Protein AF-A0A967LF80-F1 (afdb_monomer_lite)

pLDDT: mean 82.01, std 19.65, range [40.53, 98.44]

Structure (mmCIF, N/CA/C/O backbone):
data_AF-A0A967LF80-F1
#
_entry.id   AF-A0A967LF80-F1
#
loop_
_atom_site.group_PDB
_atom_site.id
_atom_site.type_symbol
_atom_site.label_atom_id
_atom_site.label_alt_id
_atom_site.label_comp_id
_atom_site.label_asym_id
_atom_site.label_entity_id
_atom_site.label_seq_id
_atom_site.pdbx_PDB_ins_code
_atom_site.Cartn_x
_atom_site.Cartn_y
_atom_site.Cartn_z
_atom_site.occupancy
_atom_site.B_iso_or_equiv
_atom_site.auth_seq_id
_atom_site.auth_comp_id
_atom_site.auth_asym_id
_atom_site.auth_atom_id
_atom_site.pdbx_PDB_model_num
ATOM 1 N N . MET A 1 1 ? 14.251 10.683 -22.811 1.00 42.41 1 MET A N 1
ATOM 2 C CA . MET A 1 1 ? 13.858 11.825 -23.678 1.00 42.41 1 MET A CA 1
ATOM 3 C C . MET A 1 1 ? 12.957 12.695 -22.814 1.00 42.41 1 MET A C 1
ATOM 5 O O . MET A 1 1 ? 11.858 12.264 -22.506 1.00 42.41 1 MET A O 1
ATOM 9 N N . SER A 1 2 ? 13.459 13.810 -22.281 1.00 40.69 2 SER A N 1
ATOM 10 C CA . SER A 1 2 ? 12.801 14.533 -21.181 1.00 40.69 2 SER A CA 1
ATOM 11 C C . SER A 1 2 ? 11.774 15.541 -21.698 1.00 40.69 2 SER A C 1
ATOM 13 O O . SER A 1 2 ? 12.108 16.379 -22.535 1.00 40.69 2 SER A O 1
ATOM 15 N N . TYR A 1 3 ? 10.545 15.490 -21.181 1.00 40.53 3 TYR A N 1
ATOM 16 C CA . TYR A 1 3 ? 9.524 16.502 -21.452 1.00 40.53 3 TYR A CA 1
ATOM 17 C C . TYR A 1 3 ? 9.556 17.575 -20.357 1.00 40.53 3 TYR A C 1
ATOM 19 O O . TYR A 1 3 ? 9.432 17.240 -19.178 1.00 40.53 3 TYR A O 1
ATOM 27 N N . PRO A 1 4 ? 9.711 18.864 -20.699 1.00 41.00 4 PRO A N 1
ATOM 28 C CA . PRO A 1 4 ? 9.569 19.923 -19.714 1.00 41.00 4 PRO A CA 1
ATOM 29 C C . PRO A 1 4 ? 8.089 20.079 -19.339 1.00 41.00 4 PRO A C 1
ATOM 31 O O . PRO A 1 4 ? 7.270 20.461 -20.171 1.00 41.00 4 PRO A O 1
ATOM 34 N N . VAL A 1 5 ? 7.748 19.814 -18.077 1.00 54.91 5 VAL A N 1
ATOM 35 C CA . VAL A 1 5 ? 6.458 20.212 -17.493 1.00 54.91 5 VAL A CA 1
ATOM 36 C C . VAL A 1 5 ? 6.639 21.585 -16.851 1.00 54.91 5 VAL A C 1
ATOM 38 O O . VAL A 1 5 ? 7.450 21.751 -15.940 1.00 54.91 5 VAL A O 1
ATOM 41 N N . SER A 1 6 ? 5.905 22.587 -17.336 1.00 46.12 6 SER A N 1
ATOM 42 C CA . SER A 1 6 ? 5.846 23.920 -16.738 1.00 46.12 6 SER A CA 1
ATOM 43 C C . SER A 1 6 ? 4.583 24.054 -15.886 1.00 46.12 6 SER A C 1
ATOM 45 O O . SER A 1 6 ? 3.464 24.001 -16.386 1.00 46.12 6 SER A O 1
ATOM 47 N N . TYR A 1 7 ? 4.758 24.258 -14.581 1.00 52.44 7 TYR A N 1
ATOM 48 C CA . TYR A 1 7 ? 3.669 24.680 -13.702 1.00 52.44 7 TYR A CA 1
ATOM 49 C C . TYR A 1 7 ? 3.576 26.211 -13.746 1.00 52.44 7 TYR A C 1
ATOM 51 O O . TYR A 1 7 ? 4.560 26.881 -13.407 1.00 52.44 7 TYR A O 1
ATOM 59 N N . PRO A 1 8 ? 2.445 26.806 -14.165 1.00 43.25 8 PRO A N 1
ATOM 60 C CA . PRO A 1 8 ? 2.295 28.253 -14.129 1.00 43.25 8 PRO A CA 1
ATOM 61 C C . PRO A 1 8 ? 2.250 28.721 -12.667 1.00 43.25 8 PRO A C 1
ATOM 63 O O . PRO A 1 8 ? 1.269 28.493 -11.967 1.00 43.25 8 PRO A O 1
ATOM 66 N N . GLY A 1 9 ? 3.326 29.371 -12.206 1.00 58.34 9 GLY A N 1
ATOM 67 C CA . GLY A 1 9 ? 3.324 30.144 -10.956 1.00 58.34 9 GLY A CA 1
ATOM 68 C C . GLY A 1 9 ? 4.500 29.946 -9.999 1.00 58.34 9 GLY A C 1
ATOM 69 O O . GLY A 1 9 ? 4.680 30.776 -9.115 1.00 58.34 9 GLY A O 1
ATOM 70 N N . THR A 1 10 ? 5.343 28.923 -10.156 1.00 51.88 10 THR A N 1
ATOM 71 C CA . THR A 1 10 ? 6.489 28.718 -9.249 1.00 51.88 10 THR A CA 1
ATOM 72 C C . THR A 1 10 ? 7.694 28.189 -10.012 1.00 51.88 10 THR A C 1
ATOM 74 O O . THR A 1 10 ? 7.668 27.069 -10.512 1.00 51.88 10 THR A O 1
ATOM 77 N N . GLY A 1 11 ? 8.764 28.985 -10.089 1.00 53.31 11 GLY A N 1
ATOM 78 C CA . GLY A 1 11 ? 10.041 28.649 -10.734 1.00 53.31 11 GLY A CA 1
ATOM 79 C C . GLY A 1 11 ? 10.854 27.578 -9.998 1.00 53.31 11 GLY A C 1
ATOM 80 O O . GLY A 1 11 ? 12.036 27.775 -9.737 1.00 53.31 11 GLY A O 1
ATOM 81 N N . LYS A 1 12 ? 10.229 26.455 -9.639 1.00 48.09 12 LYS A N 1
ATOM 82 C CA . LYS A 1 12 ? 10.895 25.288 -9.067 1.00 48.09 12 LYS A CA 1
ATOM 83 C C . LYS A 1 12 ? 10.714 24.127 -10.038 1.00 48.09 12 LYS A C 1
ATOM 85 O O . LYS A 1 12 ? 9.633 23.561 -10.150 1.00 48.09 12 LYS A O 1
ATOM 90 N N . GLN A 1 13 ? 11.776 23.825 -10.777 1.00 49.94 13 GLN A N 1
ATOM 91 C CA . GLN A 1 13 ? 11.852 22.655 -11.645 1.00 49.94 13 GLN A CA 1
ATOM 92 C C . GLN A 1 13 ? 11.866 21.410 -10.751 1.00 49.94 13 GLN A C 1
ATOM 94 O O . GLN A 1 13 ? 12.846 21.153 -10.054 1.00 49.94 13 GLN A O 1
ATOM 99 N N . SER A 1 14 ? 10.765 20.666 -10.715 1.00 52.44 14 SER A N 1
ATOM 100 C CA . SER A 1 14 ? 10.760 19.301 -10.200 1.00 52.44 14 SER A CA 1
ATOM 101 C C . SER A 1 14 ? 11.212 18.378 -11.328 1.00 52.44 14 SER A C 1
ATOM 103 O O . SER A 1 14 ? 10.626 18.366 -12.410 1.00 52.44 14 SER A O 1
ATOM 105 N N . ILE A 1 15 ? 12.293 17.633 -11.097 1.00 57.81 15 ILE A N 1
ATOM 106 C CA . ILE A 1 15 ? 12.701 16.549 -11.989 1.00 57.81 15 ILE A CA 1
ATOM 107 C C . ILE A 1 15 ? 11.619 15.475 -11.849 1.00 57.81 15 ILE A C 1
ATOM 109 O O . ILE A 1 15 ? 11.516 14.838 -10.803 1.00 57.81 15 ILE A O 1
ATOM 113 N N . ALA A 1 16 ? 10.735 15.361 -12.839 1.00 52.72 16 ALA A N 1
ATOM 114 C CA . ALA A 1 16 ? 9.709 14.331 -12.837 1.00 52.72 16 ALA A CA 1
ATOM 115 C C . ALA A 1 16 ? 10.396 12.964 -12.967 1.00 52.72 16 ALA A C 1
ATOM 117 O O . ALA A 1 16 ? 11.110 12.725 -13.941 1.00 52.72 16 ALA A O 1
ATOM 118 N N . SER A 1 17 ? 10.200 12.099 -11.970 1.00 55.47 17 SER A N 1
ATOM 119 C CA . SER A 1 17 ? 10.377 10.652 -12.121 1.00 55.47 17 SER A CA 1
ATOM 120 C C . SER A 1 17 ? 9.619 10.209 -13.377 1.00 55.47 17 SER A C 1
ATOM 122 O O . SER A 1 17 ? 8.483 10.639 -13.582 1.00 55.47 17 SER A O 1
ATOM 124 N N . GLU A 1 18 ? 10.235 9.392 -14.235 1.00 60.19 18 GLU A N 1
ATOM 125 C CA . GLU A 1 18 ? 9.610 8.915 -15.481 1.00 60.19 18 GLU A CA 1
ATOM 126 C C . GLU A 1 18 ? 8.394 7.995 -15.227 1.00 60.19 18 GLU A C 1
ATOM 128 O O . GLU A 1 18 ? 7.668 7.672 -16.166 1.00 60.19 18 GLU A O 1
ATOM 133 N N . ALA A 1 19 ? 8.121 7.635 -13.968 1.00 63.53 19 ALA A N 1
ATOM 134 C CA . ALA A 1 19 ? 6.936 6.907 -13.536 1.00 63.53 19 ALA A CA 1
ATOM 135 C C . ALA A 1 19 ? 6.146 7.703 -12.478 1.00 63.53 19 ALA A C 1
ATOM 137 O O . ALA A 1 19 ? 6.711 8.233 -11.513 1.00 63.53 19 ALA A O 1
ATOM 138 N N . PHE A 1 20 ? 4.831 7.807 -12.694 1.00 71.88 20 PHE A N 1
ATOM 139 C CA . PHE A 1 20 ? 3.877 8.415 -11.767 1.00 71.88 20 PHE A CA 1
ATOM 140 C C . PHE A 1 20 ? 3.200 7.319 -10.937 1.00 71.88 20 PHE A C 1
ATOM 142 O O . PHE A 1 20 ? 2.851 6.286 -11.510 1.00 71.88 20 PHE A O 1
ATOM 149 N N . PRO A 1 21 ? 2.936 7.550 -9.638 1.00 83.06 21 PRO A N 1
ATOM 150 C CA . PRO A 1 21 ? 2.181 6.605 -8.830 1.00 83.06 21 PRO A CA 1
ATOM 151 C C . PRO A 1 21 ? 0.813 6.319 -9.453 1.00 83.06 21 PRO A C 1
ATOM 153 O O . PRO A 1 21 ? 0.065 7.253 -9.762 1.00 83.06 21 PRO A O 1
ATOM 156 N N . GLN A 1 22 ? 0.468 5.044 -9.609 1.00 90.94 22 GLN A N 1
ATOM 157 C CA . GLN A 1 22 ? -0.817 4.622 -10.165 1.00 90.94 22 GLN A CA 1
ATOM 158 C C . GLN A 1 22 ? -1.560 3.721 -9.180 1.00 90.94 22 GLN A C 1
ATOM 160 O O . GLN A 1 22 ? -0.993 2.788 -8.625 1.00 90.94 22 GLN A O 1
ATOM 165 N N . VAL A 1 23 ? -2.860 3.957 -8.993 1.00 93.81 23 VAL A N 1
ATOM 166 C CA . VAL A 1 23 ? -3.723 2.993 -8.297 1.00 93.81 23 VAL A CA 1
ATOM 167 C C . VAL A 1 23 ? -4.011 1.835 -9.246 1.00 93.81 23 VAL A C 1
ATOM 169 O O . VAL A 1 23 ? -4.668 2.021 -10.270 1.00 93.81 23 VAL A O 1
ATOM 172 N N . LEU A 1 24 ? -3.515 0.648 -8.904 1.00 95.56 24 LEU A N 1
ATOM 173 C CA . LEU A 1 24 ? -3.773 -0.585 -9.648 1.00 95.56 24 LEU A CA 1
ATOM 174 C C . LEU A 1 24 ? -5.090 -1.229 -9.208 1.00 95.56 24 LEU A C 1
ATOM 176 O O . LEU A 1 24 ? -5.815 -1.790 -10.028 1.00 95.56 24 LEU A O 1
ATOM 180 N N . TRP A 1 25 ? -5.404 -1.140 -7.915 1.00 97.94 25 TRP A N 1
ATOM 181 C CA . TRP A 1 25 ? -6.634 -1.663 -7.329 1.00 97.94 25 TRP A CA 1
ATOM 182 C C . TRP A 1 25 ? -6.961 -0.955 -6.009 1.00 97.94 25 TRP A C 1
ATOM 184 O O . TRP A 1 25 ? -6.064 -0.470 -5.317 1.00 97.94 25 TRP A O 1
ATOM 194 N N . ALA A 1 26 ? -8.248 -0.919 -5.662 1.00 97.62 26 ALA A N 1
ATOM 195 C CA . ALA A 1 26 ? -8.742 -0.430 -4.383 1.00 97.62 26 ALA A CA 1
ATOM 196 C C . ALA A 1 26 ? -9.993 -1.223 -3.966 1.00 97.62 26 ALA A C 1
ATOM 198 O O . ALA A 1 26 ? -10.894 -1.436 -4.785 1.00 97.62 26 ALA A O 1
ATOM 199 N N . GLY A 1 27 ? -10.054 -1.654 -2.709 1.00 97.94 27 GLY A N 1
ATOM 200 C CA . GLY A 1 27 ? -11.156 -2.447 -2.159 1.00 97.94 27 GLY A CA 1
ATOM 201 C C . GLY A 1 27 ? -10.831 -2.982 -0.767 1.00 97.94 27 GLY A C 1
ATOM 202 O O . GLY A 1 27 ? -9.845 -2.575 -0.181 1.00 97.94 27 GLY A O 1
ATOM 203 N N . ASP A 1 28 ? -11.652 -3.886 -0.245 1.00 98.38 28 ASP A N 1
ATOM 204 C CA . ASP A 1 28 ? -11.470 -4.502 1.079 1.00 98.38 28 ASP A CA 1
ATOM 205 C C . ASP A 1 28 ? -10.878 -5.911 0.901 1.00 98.38 28 ASP A C 1
ATOM 207 O O . ASP A 1 28 ? -11.589 -6.844 0.504 1.00 98.38 28 ASP A O 1
ATOM 211 N N . LEU A 1 29 ? -9.558 -6.053 1.063 1.00 98.19 29 LEU A N 1
ATOM 212 C CA . LEU A 1 29 ? -8.841 -7.297 0.760 1.00 98.19 29 LEU A CA 1
ATOM 213 C C . LEU A 1 29 ? -8.932 -8.291 1.919 1.00 98.19 29 LEU A C 1
ATOM 215 O O . LEU A 1 29 ? -9.054 -9.499 1.684 1.00 98.19 29 LEU A O 1
ATOM 219 N N . ASP A 1 30 ? -8.862 -7.798 3.153 1.00 97.56 30 ASP A N 1
ATOM 220 C CA . ASP A 1 30 ? -8.814 -8.623 4.362 1.00 97.56 30 ASP A CA 1
ATOM 221 C C . ASP A 1 30 ? -10.163 -8.767 5.089 1.00 97.56 30 ASP A C 1
ATOM 223 O O . ASP A 1 30 ? -10.278 -9.590 6.004 1.00 97.56 30 ASP A O 1
ATOM 227 N N . ARG A 1 31 ? -11.213 -8.110 4.578 1.00 98.06 31 ARG A N 1
ATOM 228 C CA . ARG A 1 31 ? -12.610 -8.184 5.033 1.00 98.06 31 ARG A CA 1
ATOM 229 C C . ARG A 1 31 ? -12.856 -7.510 6.377 1.00 98.06 31 ARG A C 1
ATOM 231 O O . ARG A 1 31 ? -13.730 -7.956 7.129 1.00 98.06 31 ARG A O 1
ATOM 238 N N . ASP A 1 32 ? -12.116 -6.453 6.689 1.00 97.62 32 ASP A N 1
ATOM 239 C CA . ASP A 1 32 ? -12.348 -5.638 7.883 1.00 97.62 32 ASP A CA 1
ATOM 240 C C . ASP A 1 32 ? -13.373 -4.503 7.656 1.00 97.62 32 ASP A C 1
ATOM 242 O O . ASP A 1 32 ? -13.781 -3.826 8.608 1.00 97.62 32 ASP A O 1
ATOM 246 N N . GLY A 1 33 ? -13.847 -4.336 6.416 1.00 97.50 33 GLY A N 1
ATOM 247 C CA . GLY A 1 33 ? -14.808 -3.312 6.016 1.00 97.50 33 GLY A CA 1
ATOM 248 C C . GLY A 1 33 ? -14.192 -1.941 5.727 1.00 97.50 33 GLY A C 1
ATOM 249 O O . GLY A 1 33 ? -14.942 -0.970 5.575 1.00 97.50 33 GLY A O 1
ATOM 250 N N . LYS A 1 34 ? -12.862 -1.827 5.662 1.00 97.56 34 LYS A N 1
ATOM 251 C CA . LYS A 1 34 ? -12.128 -0.600 5.328 1.00 97.56 34 LYS A CA 1
ATOM 252 C C . LYS A 1 34 ? -11.429 -0.724 3.969 1.00 97.56 34 LYS A C 1
ATOM 254 O O . LYS A 1 34 ? -11.490 -1.740 3.288 1.00 97.56 34 LYS A O 1
ATOM 259 N N . LEU A 1 35 ? -10.867 0.395 3.511 1.00 97.69 35 LEU A N 1
ATOM 260 C CA . LEU A 1 35 ? -10.284 0.513 2.179 1.00 97.69 35 LEU A CA 1
ATOM 261 C C . LEU A 1 35 ? -8.798 0.153 2.186 1.00 97.69 35 LEU A C 1
ATOM 263 O O . LEU A 1 35 ? -7.993 0.888 2.749 1.00 97.69 35 LEU A O 1
ATOM 267 N N . ASP A 1 36 ? -8.438 -0.870 1.430 1.00 98.31 36 ASP A N 1
ATOM 268 C CA . ASP A 1 36 ? -7.069 -1.230 1.082 1.00 98.31 36 ASP A CA 1
ATOM 269 C C . ASP A 1 36 ? -6.725 -0.782 -0.341 1.00 98.31 36 ASP A C 1
ATOM 271 O O . ASP A 1 36 ? -7.599 -0.526 -1.182 1.00 98.31 36 ASP A O 1
ATOM 275 N N . ILE A 1 37 ? -5.426 -0.669 -0.623 1.00 97.88 37 ILE A N 1
ATOM 276 C CA . ILE A 1 37 ? -4.932 -0.129 -1.892 1.00 97.88 37 ILE A CA 1
ATOM 277 C C . ILE A 1 37 ? -3.756 -0.964 -2.400 1.00 97.88 37 ILE A C 1
ATOM 279 O O . ILE A 1 37 ? -2.837 -1.294 -1.654 1.00 97.88 37 ILE A O 1
ATOM 283 N N . LEU A 1 38 ? -3.755 -1.251 -3.702 1.00 97.75 38 LEU A N 1
ATOM 284 C CA . LEU A 1 38 ? -2.565 -1.678 -4.433 1.00 97.75 38 LEU A CA 1
ATOM 285 C C . LEU A 1 38 ? -2.077 -0.500 -5.286 1.00 97.75 38 LEU A C 1
ATOM 287 O O . LEU A 1 38 ? -2.762 -0.083 -6.225 1.00 97.75 38 LEU A O 1
ATOM 291 N N . LEU A 1 39 ? -0.909 0.044 -4.948 1.00 95.12 39 LEU A N 1
ATOM 292 C CA . LEU A 1 39 ? -0.280 1.163 -5.655 1.00 95.12 39 LEU A CA 1
ATOM 293 C C . LEU A 1 39 ? 0.909 0.669 -6.465 1.00 95.12 39 LEU A C 1
ATOM 295 O O . LEU A 1 39 ? 1.747 -0.052 -5.942 1.00 95.12 39 LEU A O 1
ATOM 299 N N . ASP A 1 40 ? 1.023 1.101 -7.713 1.00 91.94 40 ASP A N 1
ATOM 300 C CA . ASP A 1 40 ? 2.288 1.043 -8.432 1.00 91.94 40 ASP A CA 1
ATOM 301 C C . ASP A 1 40 ? 3.151 2.231 -8.002 1.00 91.94 40 ASP A C 1
ATOM 303 O O . ASP A 1 40 ? 2.803 3.385 -8.271 1.00 91.94 40 ASP A O 1
ATOM 307 N N . LEU A 1 41 ? 4.249 1.943 -7.302 1.00 86.81 41 LEU A N 1
ATOM 308 C CA . LEU A 1 41 ? 5.238 2.922 -6.851 1.00 86.81 41 LEU A CA 1
ATOM 309 C C . LEU A 1 41 ? 6.548 2.821 -7.645 1.00 86.81 41 LEU A C 1
ATOM 311 O O . LEU A 1 41 ? 7.605 3.205 -7.148 1.00 86.81 41 LEU A O 1
ATOM 315 N N . THR A 1 42 ? 6.488 2.304 -8.876 1.00 83.75 42 THR A N 1
ATOM 316 C CA . THR A 1 42 ? 7.634 2.241 -9.789 1.00 83.75 42 THR A CA 1
ATOM 317 C C . THR A 1 42 ? 8.327 3.597 -9.910 1.00 83.75 42 THR A C 1
ATOM 319 O O . THR A 1 42 ? 7.689 4.620 -10.147 1.00 83.75 42 THR A O 1
ATOM 322 N N . ASP A 1 43 ? 9.651 3.595 -9.776 1.00 78.12 43 ASP A N 1
ATOM 323 C CA . ASP A 1 43 ? 10.509 4.782 -9.802 1.00 78.12 43 ASP A CA 1
ATOM 324 C C . ASP A 1 43 ? 11.495 4.788 -10.984 1.00 78.12 43 ASP A C 1
ATOM 326 O O . ASP A 1 43 ? 12.280 5.725 -11.147 1.00 78.12 43 ASP A O 1
ATOM 330 N N . HIS A 1 44 ? 11.465 3.747 -11.825 1.00 76.81 44 HIS A N 1
ATOM 331 C CA . HIS A 1 44 ? 12.402 3.569 -12.929 1.00 76.81 44 HIS A CA 1
ATOM 332 C C . HIS A 1 44 ? 11.807 2.735 -14.075 1.00 76.81 44 HIS A C 1
ATOM 334 O O . HIS A 1 44 ? 11.044 1.803 -13.844 1.00 76.81 44 HIS A O 1
ATOM 340 N N . TYR A 1 45 ? 12.198 3.024 -15.322 1.00 70.44 45 TYR A N 1
ATOM 341 C CA . TYR A 1 45 ? 11.544 2.493 -16.532 1.00 70.44 45 TYR A CA 1
ATOM 342 C C . TYR A 1 45 ? 11.589 0.965 -16.697 1.00 70.44 45 TYR A C 1
ATOM 344 O O . TYR A 1 45 ? 10.748 0.397 -17.388 1.00 70.44 45 TYR A O 1
ATOM 352 N N . ASN A 1 46 ? 12.586 0.298 -16.116 1.00 77.38 46 ASN A N 1
ATOM 353 C CA . ASN A 1 46 ? 12.727 -1.158 -16.170 1.00 77.38 46 ASN A CA 1
ATOM 354 C C . ASN A 1 46 ? 12.404 -1.825 -14.833 1.00 77.38 46 ASN A C 1
ATOM 356 O O . ASN A 1 46 ? 12.747 -2.988 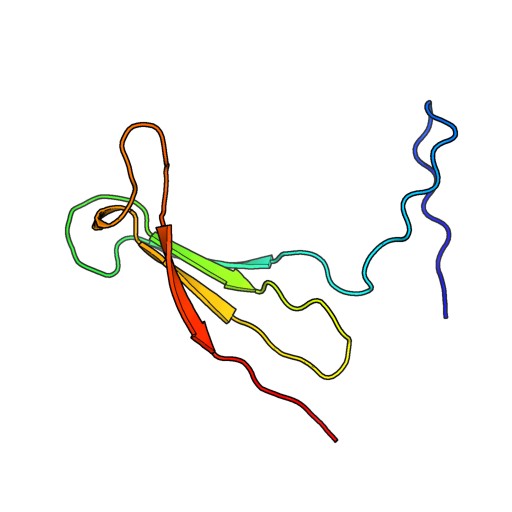-14.652 1.00 77.38 46 ASN A O 1
ATOM 360 N N . VAL A 1 47 ? 11.808 -1.105 -13.887 1.00 82.62 47 VAL A N 1
ATOM 361 C CA . VAL A 1 47 ? 11.369 -1.643 -12.601 1.00 82.62 47 VAL A CA 1
ATOM 362 C C . VAL A 1 47 ? 9.846 -1.735 -12.630 1.00 82.62 47 VAL A C 1
ATOM 364 O O . VAL A 1 47 ? 9.188 -0.938 -13.286 1.00 82.62 47 VAL A O 1
ATOM 367 N N . SER A 1 48 ? 9.279 -2.709 -11.930 1.00 86.06 48 SER A N 1
ATOM 368 C CA . SER A 1 48 ? 7.884 -2.663 -11.498 1.00 86.06 48 SER A CA 1
ATOM 369 C C . SER A 1 48 ? 7.856 -2.867 -9.989 1.00 86.06 48 SER A C 1
ATOM 371 O O . SER A 1 48 ? 8.504 -3.796 -9.500 1.00 86.06 48 SER A O 1
ATOM 373 N N . ALA A 1 49 ? 7.164 -1.991 -9.259 1.00 92.12 49 ALA A N 1
ATOM 374 C CA . ALA A 1 49 ? 7.038 -2.061 -7.804 1.00 92.12 49 ALA A CA 1
ATOM 375 C C . ALA A 1 49 ? 5.586 -1.856 -7.319 1.00 92.12 49 ALA A C 1
ATOM 377 O O . ALA A 1 49 ? 5.282 -0.841 -6.687 1.00 92.12 49 ALA A O 1
ATOM 378 N N . PRO A 1 50 ? 4.664 -2.808 -7.576 1.00 94.94 50 PRO A N 1
ATOM 379 C CA . PRO A 1 50 ? 3.375 -2.833 -6.905 1.00 94.94 50 PRO A CA 1
ATOM 380 C C . PRO A 1 50 ? 3.549 -3.037 -5.396 1.00 94.94 50 PRO A C 1
ATOM 382 O O . PRO A 1 50 ? 4.157 -4.012 -4.945 1.00 94.94 50 PRO A O 1
ATOM 385 N N . THR A 1 51 ? 2.965 -2.139 -4.619 1.00 97.25 51 THR A N 1
ATOM 386 C CA . THR A 1 51 ? 2.982 -2.126 -3.160 1.00 97.25 51 THR A CA 1
ATOM 387 C C . THR A 1 51 ? 1.560 -2.297 -2.646 1.00 97.25 51 THR A C 1
ATOM 389 O O . THR A 1 51 ? 0.658 -1.547 -3.023 1.00 97.25 51 THR A O 1
ATOM 392 N N . LEU A 1 52 ? 1.356 -3.288 -1.778 1.00 98.00 52 LEU A N 1
ATOM 393 C CA . LEU A 1 52 ? 0.099 -3.503 -1.069 1.00 98.00 52 LEU A CA 1
ATOM 394 C C . LEU A 1 52 ? 0.095 -2.672 0.212 1.00 98.00 52 LEU A C 1
ATOM 396 O O . LEU A 1 52 ? 1.012 -2.784 1.032 1.00 98.00 52 LEU A O 1
ATOM 400 N N . LEU A 1 53 ? -0.962 -1.887 0.400 1.00 98.25 53 LEU A N 1
ATOM 401 C CA . LEU A 1 53 ? -1.210 -1.114 1.603 1.00 98.25 53 LEU A CA 1
ATOM 402 C C . LEU A 1 53 ? -2.528 -1.561 2.239 1.00 98.25 53 LEU A C 1
ATOM 404 O O . LEU A 1 53 ? -3.569 -1.514 1.583 1.00 98.25 53 LEU A O 1
ATOM 408 N N . LEU A 1 54 ? -2.471 -1.976 3.505 1.00 98.44 54 LEU A N 1
ATOM 409 C CA . LEU A 1 54 ? -3.640 -2.413 4.270 1.00 98.44 54 LEU A CA 1
ATOM 410 C C . LEU A 1 54 ? -4.050 -1.358 5.291 1.00 98.44 54 LEU A C 1
ATOM 412 O O . LEU A 1 54 ? -3.217 -0.813 6.022 1.00 98.44 54 LEU A O 1
ATOM 416 N N . SER A 1 55 ? -5.346 -1.106 5.370 1.00 98.06 55 SER A N 1
ATOM 417 C CA . SER A 1 55 ? -5.961 -0.208 6.349 1.00 98.06 55 SER A CA 1
ATOM 418 C C . SER A 1 55 ? -6.020 -0.805 7.754 1.00 98.06 55 SER A C 1
ATOM 420 O O . SER A 1 55 ? -5.894 -0.079 8.743 1.00 98.06 55 SER A O 1
ATOM 422 N N . SER A 1 56 ? -6.124 -2.127 7.871 1.00 97.62 56 SER A N 1
ATOM 423 C CA . SER A 1 56 ? -6.111 -2.846 9.151 1.00 97.62 56 SER A CA 1
ATOM 424 C C . SER A 1 56 ? -4.776 -2.749 9.905 1.00 97.62 56 SER A C 1
ATOM 426 O O . SER A 1 56 ? -4.735 -2.925 11.124 1.00 97.62 56 SER A O 1
ATOM 428 N N . MET A 1 57 ? -3.690 -2.428 9.195 1.00 97.75 57 MET A N 1
ATOM 429 C CA . MET A 1 57 ? -2.327 -2.291 9.726 1.00 97.75 57 MET A CA 1
ATOM 430 C C . MET A 1 57 ? -1.885 -0.827 9.894 1.00 97.75 57 MET A C 1
ATOM 432 O O . MET A 1 57 ? -0.751 -0.580 10.304 1.00 97.75 57 MET A O 1
ATOM 436 N N . ALA A 1 58 ? -2.756 0.138 9.579 1.00 97.38 58 ALA A N 1
ATOM 437 C CA . ALA A 1 58 ? -2.464 1.564 9.694 1.00 97.38 58 ALA A CA 1
ATOM 438 C C . ALA A 1 58 ? -2.268 1.997 11.155 1.00 97.38 58 ALA A C 1
ATOM 440 O O . ALA A 1 58 ? -3.003 1.565 12.052 1.00 97.38 58 ALA A O 1
ATOM 441 N N . ALA A 1 59 ? -1.300 2.885 11.406 1.00 95.50 59 ALA A N 1
ATOM 442 C CA . ALA A 1 59 ? -1.164 3.506 12.716 1.00 95.50 59 ALA A CA 1
ATOM 443 C C . ALA A 1 59 ? -2.316 4.492 12.986 1.00 95.50 59 ALA A C 1
ATOM 445 O O . ALA A 1 59 ? -3.085 4.878 12.102 1.00 95.50 59 ALA A O 1
ATOM 446 N N . ALA A 1 60 ? -2.430 4.944 14.237 1.00 93.31 60 ALA A N 1
ATOM 447 C CA . ALA A 1 60 ? -3.375 6.001 14.572 1.00 93.31 60 ALA A CA 1
ATOM 448 C C . ALA A 1 60 ? -3.078 7.265 13.739 1.00 93.31 60 ALA A C 1
ATOM 450 O O . ALA A 1 60 ? -1.956 7.765 13.759 1.00 93.31 60 ALA A O 1
ATOM 451 N N . ASN A 1 61 ? -4.106 7.794 13.065 1.00 94.62 61 ASN A N 1
ATOM 452 C CA . ASN A 1 61 ? -4.050 8.915 12.110 1.00 94.62 61 ASN A CA 1
ATOM 453 C C . ASN A 1 61 ?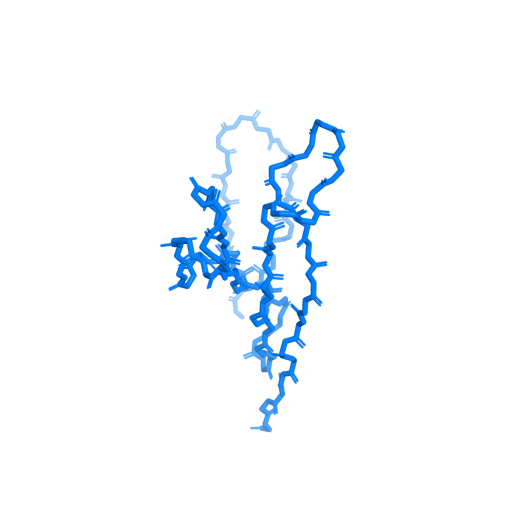 -3.418 8.613 10.737 1.00 94.62 61 ASN A C 1
ATOM 455 O O . ASN A 1 61 ? -3.137 9.549 9.988 1.00 94.62 61 ASN A O 1
ATOM 459 N N . GLU A 1 62 ? -3.253 7.346 10.367 1.00 95.75 62 GLU A N 1
ATOM 460 C CA . GLU A 1 62 ? -2.906 6.932 9.003 1.00 95.75 62 GLU A CA 1
ATOM 461 C C . GLU A 1 62 ? -4.103 6.248 8.327 1.00 95.75 62 GLU A C 1
ATOM 463 O O . GLU A 1 62 ? -4.989 5.718 8.997 1.00 95.75 62 GLU A O 1
ATOM 468 N N . LEU A 1 63 ? -4.159 6.282 6.991 1.00 95.31 63 LEU A N 1
ATOM 469 C CA . LEU A 1 63 ? -5.237 5.629 6.233 1.00 95.31 63 LEU A CA 1
ATOM 470 C C . LEU A 1 63 ? -4.924 4.161 5.938 1.00 95.31 63 LEU A C 1
ATOM 472 O O . LEU A 1 63 ? -5.804 3.311 6.026 1.00 95.31 63 LEU A O 1
ATOM 476 N N . VAL A 1 64 ? -3.678 3.886 5.558 1.00 96.75 64 VAL A N 1
ATOM 477 C CA . VAL A 1 64 ? -3.185 2.578 5.128 1.00 96.75 64 VAL A CA 1
ATOM 478 C C . VAL A 1 64 ? -1.696 2.472 5.452 1.00 96.75 64 VAL A C 1
ATOM 480 O O . VAL A 1 64 ? -0.996 3.484 5.448 1.00 96.75 64 VAL A O 1
ATOM 483 N N . GLN A 1 65 ? -1.211 1.255 5.679 1.00 97.69 65 GLN A N 1
ATOM 484 C CA . GLN A 1 65 ? 0.197 0.947 5.928 1.00 97.69 65 GLN A CA 1
ATOM 485 C C . GLN A 1 65 ? 0.740 0.049 4.811 1.00 97.69 65 GLN A C 1
ATOM 487 O O . GLN A 1 65 ? 0.097 -0.957 4.507 1.00 97.69 65 GLN A O 1
ATOM 492 N N . PRO A 1 66 ? 1.913 0.334 4.213 1.00 96.88 66 PRO A N 1
ATOM 493 C CA . PRO A 1 66 ? 2.574 -0.602 3.309 1.00 96.88 66 PRO A CA 1
ATOM 494 C C . PRO A 1 66 ? 2.930 -1.897 4.043 1.00 96.88 66 PRO A C 1
ATOM 496 O O . PRO A 1 66 ? 3.630 -1.870 5.056 1.00 96.88 66 PRO A O 1
ATOM 499 N N . VAL A 1 67 ? 2.461 -3.034 3.531 1.00 97.81 67 VAL A N 1
ATOM 500 C CA . VAL A 1 67 ? 2.694 -4.353 4.148 1.00 97.81 67 VAL A CA 1
ATOM 501 C C . VAL A 1 67 ? 3.477 -5.310 3.257 1.00 97.81 67 VAL A C 1
ATOM 503 O O . VAL A 1 67 ? 4.055 -6.272 3.757 1.00 97.81 67 VAL A O 1
ATOM 506 N N . ALA A 1 68 ? 3.504 -5.066 1.945 1.00 97.06 68 ALA A N 1
ATOM 507 C CA . ALA A 1 68 ? 4.257 -5.872 0.994 1.00 97.06 68 ALA A CA 1
ATOM 508 C C . ALA A 1 68 ? 4.603 -5.065 -0.260 1.00 97.06 68 ALA A C 1
ATOM 510 O O . ALA A 1 68 ? 3.836 -4.205 -0.688 1.00 97.06 68 ALA A O 1
ATOM 511 N N . GLU A 1 69 ? 5.730 -5.400 -0.880 1.00 95.88 69 GLU A N 1
ATOM 512 C CA . GLU A 1 69 ? 6.164 -4.869 -2.171 1.00 95.88 69 GLU A CA 1
ATOM 513 C C . GLU A 1 69 ? 6.570 -6.032 -3.076 1.00 95.88 69 GLU A C 1
ATOM 515 O O . GLU A 1 69 ? 7.305 -6.931 -2.656 1.00 95.88 69 GLU A O 1
ATOM 520 N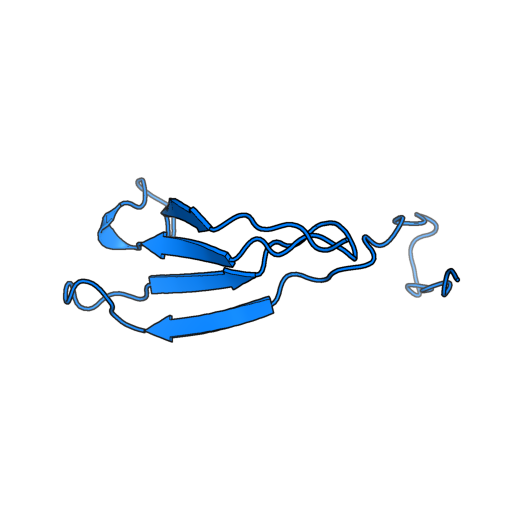 N . PHE A 1 70 ? 6.098 -6.018 -4.322 1.00 94.50 70 PHE A N 1
ATOM 521 C CA . PHE A 1 70 ? 6.507 -6.970 -5.346 1.00 94.50 70 PHE A CA 1
ATOM 522 C C . PHE A 1 70 ? 7.415 -6.296 -6.373 1.00 94.50 70 PHE A C 1
ATOM 524 O O . PHE A 1 70 ? 6.968 -5.811 -7.406 1.00 94.50 70 PHE A O 1
ATOM 531 N N . ARG A 1 71 ? 8.719 -6.273 -6.095 1.00 92.81 71 ARG A N 1
ATOM 532 C CA . ARG A 1 71 ? 9.689 -5.618 -6.973 1.00 92.81 71 ARG A CA 1
ATOM 533 C C . ARG A 1 71 ? 10.209 -6.561 -8.053 1.00 92.81 71 ARG A C 1
ATOM 535 O O . ARG A 1 71 ? 10.763 -7.616 -7.748 1.00 92.81 71 ARG A O 1
ATOM 542 N N . THR A 1 72 ? 10.108 -6.154 -9.313 1.00 91.75 72 THR A N 1
ATOM 543 C CA . THR A 1 72 ? 10.684 -6.874 -10.461 1.00 91.75 72 THR A CA 1
ATOM 544 C C . THR A 1 72 ? 11.471 -5.932 -11.364 1.00 91.75 72 THR A C 1
ATOM 546 O O . THR A 1 72 ? 11.265 -4.720 -11.335 1.00 91.75 72 THR A O 1
ATOM 549 N N . THR A 1 73 ? 12.406 -6.481 -12.144 1.00 91.25 73 THR A N 1
ATOM 550 C CA . THR A 1 73 ? 13.218 -5.712 -13.097 1.00 91.25 73 THR A CA 1
ATOM 551 C C . THR A 1 73 ? 13.261 -6.382 -14.466 1.00 91.25 73 THR A C 1
ATOM 553 O O . THR A 1 73 ? 13.463 -7.594 -14.541 1.00 91.25 73 THR A O 1
ATOM 556 N N . GLY A 1 74 ? 13.118 -5.598 -15.534 1.00 83.06 74 GLY A N 1
ATOM 557 C CA . GLY A 1 74 ? 13.300 -6.014 -16.926 1.00 83.06 74 GLY A CA 1
ATOM 558 C C . GLY A 1 74 ? 14.740 -5.833 -17.423 1.00 83.06 74 GLY A C 1
ATOM 559 O O . GLY A 1 74 ? 15.494 -5.015 -16.883 1.00 83.06 74 GLY A O 1
ATOM 560 N N . CYS A 1 75 ? 15.101 -6.607 -18.452 1.00 71.56 75 CYS A N 1
ATOM 561 C CA . CYS A 1 75 ? 16.388 -6.559 -19.155 1.00 71.56 75 CYS A CA 1
ATOM 562 C C . CYS A 1 75 ? 16.283 -5.812 -20.485 1.00 71.56 75 CYS A C 1
ATOM 564 O O . CYS A 1 75 ? 15.238 -5.966 -21.156 1.00 71.56 75 CYS A O 1
#

Sequence (75 aa):
MSYPVSYPGTGKQSIASEAFPQVLWAGDLDRDGKLDILLDLTDHYNVSAPTLLLSSMAAANELVQPVAEFRTTGC

Radius of gyration: 15.97 Å; chains: 1; bounding box: 31×39×38 Å

Foldseek 3Di:
DDDQDDDPDDPDGDPDQPDDKDFPDWDQPPPPPAIWTFIFPDRDDFKTKTWTWAQVPDDVPGRTHTDDIDIDGDD

Secondary structure (DSSP, 8-state):
-PPPPPPTT--------SS--EEEEEE-SSSSSS-EEEEE---STTEE-EEEEESTTPPTT-S-EEEEE--EE--

=== Feature glossary ===
Each block in this record encodes a different view of the same protein. In brief:

Predicted aligned error. PAE(i, j) answers: if I align the predicted and true structures on residue i, how far off (in Å) do I expect residue j to be? A block-diagonal PAE matrix with low values on the blocks and high values off-diagonal is the signature of a multi-domain protein with confidently predicted domains but uncertain inter-domain orientation.

Contact-map, Ramachandran, and PAE plots. Plot images: a contact map (which residues are close in 3D, as an N×N binary image), a Ramachandr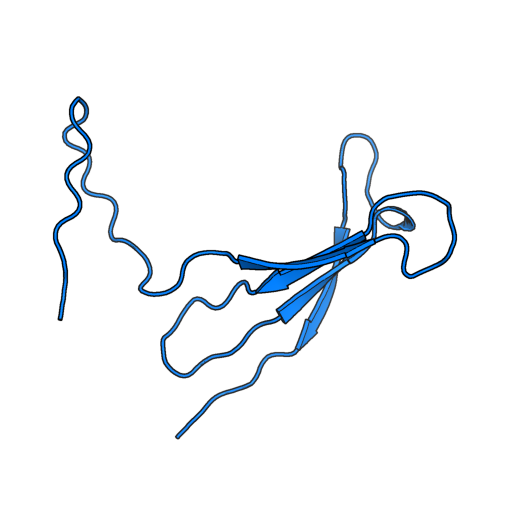an scatter (backbone torsion angles, revealing secondary-structure composition at a glance), and — for AlphaFold structures — a PAE heatmap (pairwise prediction confidence).

Backbone torsions (φ/ψ). φ (phi) and ψ (psi) are the two rotatable backbone dihedrals per residue: φ is the C(i-1)–N–Cα–C torsion, ψ is the N–Cα–C–N(i+1) torsion, both in degrees on (−180°, 180°]. α-helical residues cluster near (−60°, −45°); β-strand residues near (−120°, +130°). A Ramachandran plot is simply a scatter of (φ, ψ) for every residue.

Foldseek 3Di. A 3Di character summarizes, for each residue, the relative orientation of the Cα frame of its nearest spatial neighbor. Because it encodes fold topology rather than chemistry, 3Di alignments detect 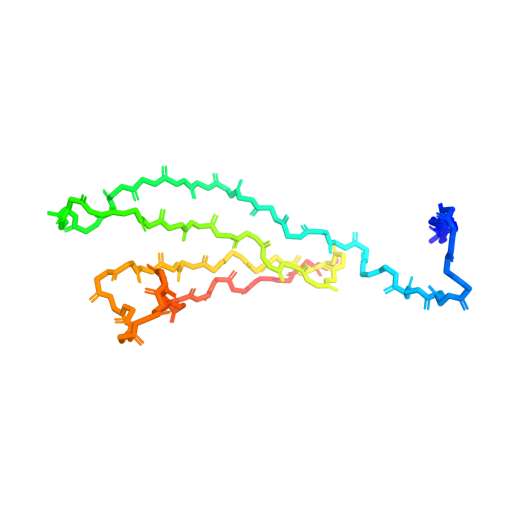remote structural similarity that sequence alignment misses.

Radius of gyration, Cα contacts, bounding box. Three whole-structure scalars: the radius of gyration (RMS distance of Cα from centroid, in Å), the count of Cα–Cα contacts (pairs closer than 8 Å and separated by more than four residues in sequence — i.e. tertiary, not local, contacts), and the bounding-box dimensions. Together they distinguish compact globular folds from extended fibres or disordered chains.

Sequence. Sequence gives the chain of amino acids in standard one-letter code (A=alanine, C=cysteine, …, Y=tyrosine), read N→C. It is the only feature that is directly encoded by the gene; all structural features are derived from the folded form of this sequence.

mmCIF coordinates. Atomic coordinates in PDBx/mmCIF format — the same representation the Protein Data Bank distributes. Each line of the _atom_site loop places one backbone atom in Cartesian space (units: ångströms, origin: arbitrary).

Secondary structure (3-state, P-SEA). Three-state secondary structure (P-SEA) collapses the eight DSSP classes into helix (a), strand (b), and coil (c). P-SEA assigns these from Cα geometry alone — distances and angles — without requiring backbone oxygens, so it works on any Cα trace.

InterPro / GO / CATH / organism. Functional annotations link the protein to curated databases. InterPro entries identify conserved domains and families by matching the sequence against member-database signatures (Pfam, PROSITE, CDD, …). Gene Ontology (GO) terms describe molecular function, biological process, and cellular component in a controlled vocabulary. CATH places the structure in a hierarchical fold classification (Class/Architecture/Topology/Homologous-superfamily). The organism is the source species.

B-factor. B-factor (Debye–Waller factor) reflects atomic displacement in the crystal lattice. It is an experimental observable (units Å²), not a prediction; low values mean the atom is pinned down, high values mean it moves or is heterogeneous across the crystal.

Rendered structure images. Structure images are PyMOL renders from six orthogonal camera directions. Cartoon representation draws helices as coils and strands as arrows; sticks shows the backbone as bonds; surface shows the solvent-excluded envelope. Rainbow coloring maps sequence position to hue (blue→red, N→C); chain coloring assigns a distinct color per polypeptide.

Solvent-accessible surface area. Solvent-accessible surface area (SASA) is the area in Å² traced out by the centre of a 1.4 Å probe sphere (a water molecule) rolled over the protein's van der Waals surface (Shrake–Rupley / Lee–Richards construction). Buried residues have near-zero SASA; fully exposed residues can exceed 200 Å². The total SASA scales roughly with the number of surface residues.

Secondary structure (8-state, DSSP). The SS8 string is DSSP's per-residue secondary-structure call. α-helix (H) means an i→i+4 H-bond ladder; β-strand (E) means the residue participates in a β-sheet; 3₁₀ (G) and π (I) are tighter and wider 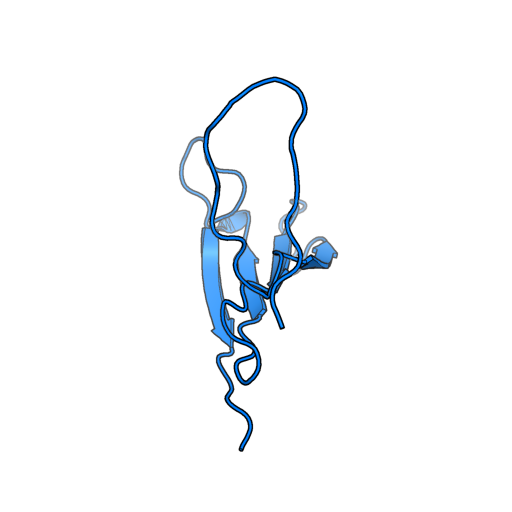helices; T/S are turns/bends; '-' is loop.

pLDDT. For AlphaFold models, the B-factor field carries pLDDT — the model's own estimate of local accuracy on a 0–100 scale. Regions with pLDDT<50 should be treated as essentially unmodeled; they often correspond to intrinsically disordered segments.

Nearest PDB structures. Nearest PDB neighbors are the top structural matches found by Foldseek when searching this structure against the entire Protein Data Bank. Each hit reports a TM-score (0 to 1; >0.5 almost always implies the same fold) and an E-value. These are *structural* homologs — they may share no detectable sequence similarity.